Protein AF-A0A658NNL1-F1 (afdb_monomer_lite)

Radius of gyration: 14.68 Å; chains: 1; bounding box: 45×29×35 Å

Secondary structure (DSSP, 8-state):
---GGGHHHHHHHHHHHHTTPPP------S-HHHHHHHHHTTS------GGGGHHHHHTTSS------SSPP-----------

Foldseek 3Di:
DDDPPCPVVVLVVVVCVVQVHDDPDPDDDDDLVVQLVCQLVVVDDDDDDCVSCVVCVVVVSHDDDDDPPPDDDDDDDDDDDDD

Sequence (83 aa):
MPNRSHGLRETIERFARGEGVELNVALEMDSLPQIKELVARGSGYSILAHSAARRELESREVVLVPIDKPVMRRTVHLVRNPV

Structure (mmCIF, N/CA/C/O backbone):
data_AF-A0A658NNL1-F1
#
_entry.id   AF-A0A658NNL1-F1
#
loop_
_atom_site.group_PDB
_atom_site.id
_atom_site.type_symbol
_atom_site.label_atom_id
_atom_site.label_alt_id
_atom_site.label_comp_id
_atom_site.label_asym_id
_atom_site.label_entity_id
_atom_site.label_seq_id
_atom_site.pdbx_PDB_ins_code
_atom_site.Cartn_x
_atom_site.Cartn_y
_atom_site.Cartn_z
_atom_site.occupancy
_atom_site.B_iso_or_equiv
_atom_site.auth_seq_id
_atom_site.auth_comp_id
_atom_site.auth_asym_id
_atom_site.auth_atom_id
_atom_site.pdbx_PDB_model_num
ATOM 1 N N . MET A 1 1 ? 5.410 19.387 -4.376 1.00 30.44 1 MET A N 1
ATOM 2 C CA . MET A 1 1 ? 6.778 19.471 -4.949 1.00 30.44 1 MET A CA 1
ATOM 3 C C . MET A 1 1 ? 7.091 18.105 -5.544 1.00 30.44 1 MET A C 1
ATOM 5 O O . MET A 1 1 ? 6.767 17.139 -4.866 1.00 30.44 1 MET A O 1
ATOM 9 N N . PRO A 1 2 ? 7.596 17.982 -6.786 1.00 38.31 2 PRO A N 1
ATOM 10 C CA . PRO A 1 2 ? 7.624 16.706 -7.500 1.00 38.31 2 PRO A CA 1
ATOM 11 C C . PRO A 1 2 ? 8.697 15.814 -6.876 1.00 38.31 2 PRO A C 1
ATOM 13 O O . PRO A 1 2 ? 9.893 16.042 -7.042 1.00 38.31 2 PRO A O 1
ATOM 16 N N . ASN A 1 3 ? 8.263 14.850 -6.075 1.00 44.75 3 ASN A N 1
ATOM 17 C CA . ASN A 1 3 ? 9.137 14.041 -5.246 1.00 44.75 3 ASN A CA 1
ATOM 18 C C . ASN A 1 3 ? 9.275 12.653 -5.890 1.00 44.75 3 ASN A C 1
ATOM 20 O O . ASN A 1 3 ? 8.328 12.133 -6.483 1.00 44.75 3 ASN A O 1
ATOM 24 N N . ARG A 1 4 ? 10.451 12.022 -5.783 1.00 46.75 4 ARG A N 1
ATOM 25 C CA . ARG A 1 4 ? 10.745 10.675 -6.336 1.00 46.75 4 ARG A CA 1
ATOM 26 C C . ARG A 1 4 ? 9.853 9.550 -5.754 1.00 46.75 4 ARG A C 1
ATOM 28 O O . ARG A 1 4 ? 10.075 8.377 -6.044 1.00 46.75 4 ARG A O 1
ATOM 35 N N . SER A 1 5 ? 8.857 9.893 -4.935 1.00 53.19 5 SER A N 1
ATOM 36 C CA . SER A 1 5 ? 7.874 9.023 -4.285 1.00 53.19 5 SER A CA 1
ATOM 37 C C . SER A 1 5 ? 6.735 8.551 -5.203 1.00 53.19 5 SER A C 1
ATOM 39 O O . SER A 1 5 ? 6.044 7.591 -4.855 1.00 53.19 5 SER A O 1
ATOM 41 N N . HIS A 1 6 ? 6.554 9.118 -6.401 1.00 62.91 6 HIS A N 1
ATOM 42 C CA . HIS A 1 6 ? 5.415 8.756 -7.260 1.00 62.91 6 HIS A CA 1
ATOM 43 C C . HIS A 1 6 ? 5.574 7.473 -8.086 1.00 62.91 6 HIS A C 1
ATOM 45 O O . HIS A 1 6 ? 4.626 7.089 -8.761 1.00 62.91 6 HIS A O 1
ATOM 51 N N . GLY A 1 7 ? 6.681 6.727 -7.986 1.00 79.19 7 GLY A N 1
ATOM 52 C CA . GLY A 1 7 ? 6.839 5.486 -8.762 1.00 79.19 7 GLY A CA 1
ATOM 53 C C . GLY A 1 7 ? 5.712 4.463 -8.534 1.00 79.19 7 GLY A C 1
ATOM 54 O O . GLY A 1 7 ? 5.337 3.733 -9.452 1.00 79.19 7 GLY A O 1
ATOM 55 N N . LEU A 1 8 ? 5.121 4.429 -7.330 1.00 85.38 8 LEU A N 1
ATOM 56 C CA . LEU A 1 8 ? 3.927 3.621 -7.064 1.00 85.38 8 LEU A CA 1
ATOM 57 C C . LEU A 1 8 ? 2.677 4.220 -7.723 1.00 85.38 8 LEU A C 1
ATOM 59 O O . LEU A 1 8 ? 1.964 3.495 -8.410 1.00 85.38 8 LEU A O 1
ATOM 63 N N . ARG A 1 9 ? 2.437 5.525 -7.548 1.00 88.62 9 ARG A N 1
ATOM 64 C CA . ARG A 1 9 ? 1.279 6.226 -8.120 1.00 88.62 9 ARG A CA 1
ATOM 65 C C . ARG A 1 9 ? 1.258 6.122 -9.643 1.00 88.62 9 ARG A C 1
ATOM 67 O O . ARG A 1 9 ? 0.271 5.654 -10.195 1.00 88.62 9 ARG A O 1
ATOM 74 N N . GLU A 1 10 ? 2.366 6.443 -10.299 1.00 89.44 10 GLU A N 1
ATOM 75 C CA . GLU A 1 10 ? 2.527 6.322 -11.751 1.00 89.44 10 GLU A CA 1
ATOM 76 C C . GLU A 1 10 ? 2.314 4.885 -12.232 1.00 89.44 10 GLU A C 1
ATOM 78 O O . GLU A 1 10 ? 1.738 4.652 -13.292 1.00 89.44 10 GLU A O 1
ATOM 83 N N . THR A 1 11 ? 2.775 3.896 -11.458 1.00 91.00 11 THR A N 1
ATOM 84 C CA . THR A 1 11 ? 2.551 2.483 -11.789 1.00 91.00 11 THR A CA 1
ATOM 85 C C . THR A 1 11 ? 1.076 2.116 -11.705 1.00 91.00 11 THR A C 1
ATOM 87 O O . THR A 1 11 ? 0.582 1.437 -12.605 1.00 91.00 11 THR A O 1
ATOM 90 N N . ILE A 1 12 ? 0.371 2.589 -10.675 1.00 92.44 12 ILE A N 1
ATOM 91 C CA . ILE A 1 12 ? -1.064 2.352 -10.512 1.00 92.44 12 ILE A CA 1
ATOM 92 C C . ILE A 1 12 ? -1.855 3.026 -11.632 1.00 92.44 12 ILE A C 1
ATOM 94 O O . ILE A 1 12 ? -2.670 2.370 -12.272 1.00 92.44 12 ILE A O 1
ATOM 98 N N . GLU A 1 13 ? -1.582 4.297 -11.921 1.00 93.00 13 GLU A N 1
ATOM 99 C CA . GLU A 1 13 ? -2.272 5.047 -12.975 1.00 93.00 13 GLU A CA 1
ATOM 100 C C . GLU A 1 13 ? -2.032 4.464 -14.366 1.00 93.00 13 GLU A C 1
ATOM 102 O O . GLU A 1 13 ? -2.959 4.375 -15.169 1.00 93.00 13 GLU A O 1
ATOM 107 N N . ARG A 1 14 ? -0.793 4.064 -14.673 1.00 93.25 14 ARG A N 1
ATOM 108 C CA . ARG A 1 14 ? -0.459 3.448 -15.962 1.00 93.25 14 ARG A CA 1
ATOM 109 C C . ARG A 1 14 ? -1.193 2.126 -16.149 1.00 93.25 14 ARG A C 1
ATOM 111 O O . ARG A 1 14 ? -1.716 1.880 -17.229 1.00 93.25 14 ARG A O 1
ATOM 118 N N . PHE A 1 15 ? -1.232 1.297 -15.109 1.00 94.69 15 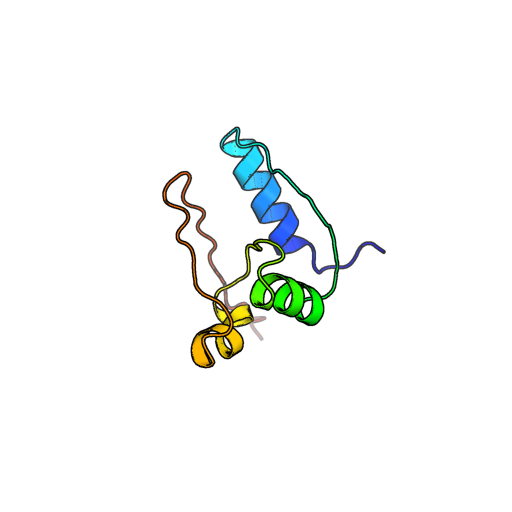PHE A N 1
ATOM 119 C CA . PHE A 1 15 ? -1.965 0.037 -15.137 1.00 94.69 15 PHE A CA 1
ATOM 120 C C . PHE A 1 15 ? -3.471 0.268 -15.278 1.00 94.69 15 PHE A C 1
ATOM 122 O O . PHE A 1 15 ? -4.070 -0.262 -16.203 1.00 94.69 15 PHE A O 1
ATOM 129 N N . ALA A 1 16 ? -4.066 1.112 -14.429 1.00 94.75 16 ALA A N 1
ATOM 130 C CA . ALA A 1 16 ? -5.498 1.407 -14.467 1.00 94.75 16 ALA A CA 1
ATOM 131 C C . ALA A 1 16 ? -5.925 1.928 -15.846 1.00 94.75 16 ALA A C 1
ATOM 133 O O . ALA A 1 16 ? -6.881 1.429 -16.429 1.00 94.75 16 ALA A O 1
ATOM 134 N N . ARG A 1 17 ? -5.142 2.845 -16.426 1.00 95.50 17 ARG A N 1
ATOM 135 C CA . ARG A 1 17 ? -5.361 3.358 -17.783 1.00 95.50 17 ARG A CA 1
ATOM 136 C C . ARG A 1 17 ? -5.270 2.270 -18.853 1.00 95.50 17 ARG A C 1
ATOM 138 O O . ARG A 1 17 ? -6.086 2.269 -19.766 1.00 95.50 17 ARG A O 1
ATOM 145 N N . GLY A 1 18 ? -4.291 1.369 -18.752 1.00 96.00 18 GLY A N 1
ATOM 146 C CA . GLY A 1 18 ? -4.138 0.240 -19.676 1.00 96.00 18 GLY A CA 1
ATOM 147 C C . GLY A 1 18 ? -5.313 -0.739 -19.627 1.00 96.00 18 GLY A C 1
ATOM 148 O O . GLY A 1 18 ? -5.686 -1.295 -20.653 1.00 96.00 18 GLY A O 1
ATOM 149 N N . GLU A 1 19 ? -5.933 -0.882 -18.458 1.00 96.44 19 GLU A N 1
ATOM 150 C CA . GLU A 1 19 ? -7.089 -1.754 -18.227 1.00 96.44 19 GLU A CA 1
ATOM 151 C C . GLU A 1 19 ? -8.443 -1.032 -18.387 1.00 96.44 19 GLU A C 1
ATOM 153 O O . GLU A 1 19 ? -9.492 -1.624 -18.144 1.00 96.44 19 GLU A O 1
ATOM 158 N N . GLY A 1 20 ? -8.449 0.253 -18.765 1.00 96.62 20 GLY A N 1
ATOM 159 C CA . GLY A 1 20 ? -9.676 1.048 -18.902 1.00 96.62 20 GLY A CA 1
ATOM 160 C C . GLY A 1 20 ? -10.409 1.320 -17.580 1.00 96.62 20 GLY A C 1
ATOM 161 O O . GLY A 1 20 ? -11.611 1.573 -17.588 1.00 96.62 20 GLY A O 1
ATOM 162 N N . VAL A 1 21 ? -9.706 1.261 -16.446 1.00 95.69 21 VAL A N 1
ATOM 163 C CA . VAL A 1 21 ? -10.247 1.530 -15.107 1.00 95.69 21 VAL A CA 1
ATOM 164 C C . VAL A 1 21 ? -10.024 2.995 -14.736 1.00 95.69 21 VAL A C 1
ATOM 166 O O . VAL A 1 21 ? -8.889 3.476 -14.702 1.00 95.69 21 VAL A O 1
ATOM 169 N N . GLU A 1 22 ? -11.101 3.696 -14.391 1.00 94.94 22 GLU A N 1
ATOM 170 C CA . GLU A 1 22 ? -11.039 5.054 -13.852 1.00 94.94 22 GLU A CA 1
ATOM 171 C C . GLU A 1 22 ? -10.870 5.018 -12.325 1.00 94.94 22 GLU A C 1
ATOM 173 O O . GLU A 1 22 ? -11.626 4.359 -11.608 1.00 94.94 22 GLU A O 1
ATOM 178 N N . LEU A 1 23 ? -9.848 5.706 -11.809 1.00 92.88 23 LEU A N 1
ATOM 179 C CA . LEU A 1 23 ? -9.578 5.760 -10.373 1.00 92.88 23 LEU A CA 1
ATOM 180 C C . LEU A 1 23 ? -10.372 6.899 -9.730 1.00 92.88 23 LEU A C 1
ATOM 182 O O . LEU A 1 23 ? -10.147 8.066 -10.042 1.00 92.88 23 LEU A O 1
ATOM 186 N N . ASN A 1 24 ? -11.224 6.577 -8.757 1.00 94.00 24 ASN A N 1
ATOM 187 C CA . ASN A 1 24 ? -11.870 7.584 -7.917 1.00 94.00 24 ASN A CA 1
ATOM 188 C C . ASN A 1 24 ? -10.913 8.055 -6.805 1.00 94.00 24 ASN A C 1
ATOM 190 O O . ASN A 1 24 ? -10.859 7.472 -5.719 1.00 94.00 24 ASN A O 1
ATOM 194 N N . VAL A 1 25 ? -10.116 9.084 -7.091 1.00 92.75 25 VAL A N 1
ATOM 195 C CA . VAL A 1 25 ? -9.121 9.627 -6.156 1.00 92.75 25 VAL A CA 1
ATOM 196 C C . VAL A 1 25 ? -9.754 10.724 -5.302 1.00 92.75 25 VAL A C 1
ATOM 198 O O . VAL A 1 25 ? -9.877 11.865 -5.732 1.00 92.75 25 VAL A O 1
ATOM 201 N N . ALA A 1 26 ? -10.120 10.387 -4.065 1.00 92.44 26 ALA A N 1
ATOM 202 C CA . ALA A 1 26 ? -10.703 11.349 -3.126 1.00 92.44 26 ALA A CA 1
ATOM 203 C C . ALA A 1 26 ? -9.668 12.290 -2.474 1.00 92.44 26 ALA A C 1
ATOM 205 O O . ALA A 1 26 ? -10.022 13.375 -2.019 1.00 92.44 26 ALA A O 1
ATOM 206 N N . LEU A 1 27 ? -8.399 11.870 -2.38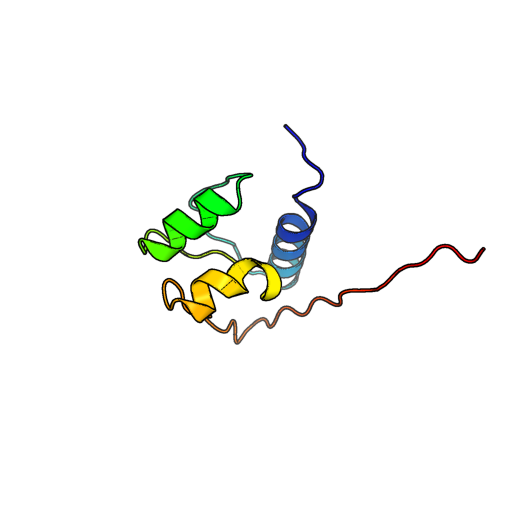5 1.00 91.12 27 LEU A N 1
ATOM 207 C CA . LEU A 1 27 ? -7.339 12.608 -1.697 1.00 91.12 27 LEU A CA 1
ATOM 208 C C . LEU A 1 27 ? -5.955 12.234 -2.236 1.00 91.12 27 LEU A C 1
ATOM 210 O O . LEU A 1 27 ? -5.671 11.061 -2.483 1.00 91.12 27 LEU A O 1
ATOM 214 N N . GLU A 1 28 ? -5.071 13.225 -2.339 1.00 89.88 28 GLU A N 1
ATOM 215 C CA . GLU A 1 28 ? -3.659 13.036 -2.667 1.00 89.88 28 GLU A CA 1
ATOM 216 C C . GLU A 1 28 ? -2.772 13.573 -1.544 1.00 89.88 28 GLU A C 1
ATOM 218 O O . GLU A 1 28 ? -2.950 14.695 -1.069 1.00 89.88 28 GLU A O 1
ATOM 223 N N . MET A 1 29 ? -1.806 12.765 -1.105 1.00 88.38 29 MET A N 1
ATOM 224 C CA . MET A 1 29 ? -0.841 13.159 -0.082 1.00 88.38 29 MET A CA 1
ATOM 225 C C . MET A 1 29 ? 0.489 12.427 -0.242 1.00 88.38 29 MET A C 1
ATOM 227 O O . MET A 1 29 ? 0.526 11.259 -0.622 1.00 88.38 29 MET A O 1
ATOM 231 N N . ASP A 1 30 ? 1.580 13.109 0.103 1.00 86.44 30 ASP A N 1
ATOM 232 C CA . ASP A 1 30 ? 2.946 12.569 0.068 1.00 86.44 30 ASP A CA 1
ATOM 233 C C . ASP A 1 30 ? 3.445 12.285 1.494 1.00 86.44 30 ASP A C 1
ATOM 235 O O . ASP A 1 30 ? 4.460 12.810 1.948 1.00 86.44 30 ASP A O 1
ATOM 239 N N . SER A 1 31 ? 2.666 11.516 2.264 1.00 90.50 31 SER A N 1
ATOM 240 C CA . SER A 1 31 ? 3.043 11.169 3.635 1.00 90.50 31 SER A CA 1
ATOM 241 C C . SER A 1 31 ? 2.484 9.821 4.074 1.00 90.50 31 SER A C 1
ATOM 243 O O . SER A 1 31 ? 1.325 9.688 4.454 1.00 90.50 31 SER A O 1
ATOM 245 N N . LEU A 1 32 ? 3.331 8.792 4.009 1.00 90.56 32 LEU A N 1
ATOM 246 C CA . LEU A 1 32 ? 2.947 7.416 4.321 1.00 90.56 32 LEU A CA 1
ATOM 247 C C . LEU A 1 32 ? 2.347 7.235 5.732 1.00 90.56 32 LEU A C 1
ATOM 249 O O . LEU A 1 32 ? 1.358 6.510 5.831 1.00 90.56 32 LEU A O 1
ATOM 253 N N . PRO A 1 33 ? 2.872 7.853 6.812 1.00 93.75 33 PRO A N 1
ATOM 254 C CA . PRO A 1 33 ? 2.251 7.734 8.133 1.00 93.75 33 PRO A CA 1
ATOM 255 C C . PRO A 1 33 ? 0.808 8.261 8.156 1.00 93.75 33 PRO A C 1
ATOM 257 O O . PRO A 1 33 ? -0.076 7.606 8.691 1.00 93.75 33 PRO A O 1
ATOM 260 N N . GLN A 1 34 ? 0.547 9.394 7.507 1.00 94.62 34 GLN A N 1
ATOM 261 C CA . GLN A 1 34 ? -0.764 10.039 7.449 1.00 94.62 34 GLN A CA 1
ATOM 262 C C . GLN A 1 34 ? -1.732 9.250 6.562 1.00 94.62 34 GLN A C 1
ATOM 264 O O . GLN A 1 34 ? -2.903 9.122 6.911 1.00 94.62 34 GLN A O 1
ATOM 269 N N . ILE A 1 35 ? -1.245 8.666 5.458 1.00 94.69 35 ILE A N 1
ATOM 270 C CA . ILE A 1 35 ? -2.035 7.735 4.635 1.00 94.69 35 ILE A CA 1
ATOM 271 C C . ILE A 1 35 ? -2.520 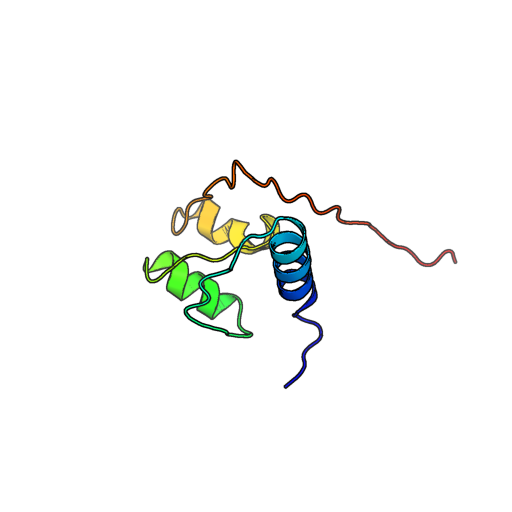6.577 5.506 1.00 94.69 35 ILE A C 1
ATOM 273 O O . ILE A 1 35 ? -3.705 6.254 5.504 1.00 94.69 35 ILE A O 1
ATOM 277 N N . LYS A 1 36 ? -1.611 5.954 6.261 1.00 95.06 36 LYS A N 1
ATOM 278 C CA . LYS A 1 36 ? -1.938 4.812 7.120 1.00 95.06 36 LYS A CA 1
ATOM 279 C C . LYS A 1 36 ? -2.917 5.179 8.222 1.00 95.06 36 LYS A C 1
ATOM 281 O O . LYS A 1 36 ? -3.857 4.429 8.442 1.00 95.06 36 LYS A O 1
ATOM 286 N N . GLU A 1 37 ? -2.734 6.337 8.848 1.00 95.94 37 GLU A N 1
ATOM 287 C CA . GLU A 1 37 ? -3.642 6.845 9.875 1.00 95.94 37 GLU A CA 1
ATOM 288 C C . GLU A 1 37 ? -5.072 7.005 9.339 1.00 95.94 37 GLU A C 1
ATOM 290 O O . GLU A 1 37 ? -6.033 6.573 9.973 1.00 95.94 37 GLU A O 1
ATOM 295 N N . LEU A 1 38 ? -5.230 7.574 8.139 1.00 96.19 38 LEU A N 1
ATOM 296 C CA . LEU A 1 38 ? -6.544 7.720 7.507 1.00 96.19 38 LEU A CA 1
ATOM 297 C C . LEU A 1 38 ? -7.185 6.371 7.173 1.00 96.19 38 LEU A C 1
ATOM 299 O O . LEU A 1 38 ? -8.391 6.204 7.361 1.00 96.19 38 LEU A O 1
ATOM 303 N N . VAL A 1 39 ? -6.394 5.407 6.698 1.00 96.69 39 VAL A N 1
ATOM 304 C CA . VAL A 1 39 ? -6.889 4.053 6.410 1.00 96.69 39 VAL A CA 1
ATOM 305 C C . VAL A 1 39 ? -7.294 3.336 7.702 1.00 96.69 39 VAL A C 1
ATOM 307 O O . VAL A 1 39 ? -8.386 2.778 7.756 1.00 96.69 39 VAL A O 1
ATOM 310 N N . ALA A 1 40 ? -6.475 3.396 8.756 1.00 96.69 40 ALA A N 1
ATOM 311 C CA . ALA A 1 40 ? -6.759 2.768 10.050 1.00 96.69 40 ALA A CA 1
ATOM 312 C C . ALA A 1 40 ? -8.023 3.338 10.716 1.00 96.69 40 ALA A C 1
ATOM 314 O O . ALA A 1 40 ? -8.790 2.610 11.342 1.00 96.69 40 ALA A O 1
ATOM 315 N N . ARG A 1 41 ? -8.302 4.632 10.518 1.00 95.94 41 ARG A N 1
ATOM 316 C CA . ARG A 1 41 ? -9.549 5.281 10.960 1.00 95.94 41 ARG A CA 1
ATOM 317 C C . ARG A 1 41 ? -10.767 4.961 10.087 1.00 95.94 41 ARG A C 1
ATOM 319 O O . ARG A 1 41 ? -11.854 5.459 10.369 1.00 95.94 41 ARG A O 1
ATOM 326 N N . GLY A 1 42 ? -10.604 4.194 9.009 1.00 95.25 42 GLY A N 1
ATOM 327 C CA . GLY A 1 42 ? -11.683 3.859 8.078 1.00 95.25 42 GLY A CA 1
ATOM 328 C C . GLY A 1 42 ? -12.112 5.015 7.170 1.00 95.25 42 GLY A C 1
ATOM 329 O O . GLY A 1 42 ? -13.201 4.974 6.606 1.00 95.25 42 GLY A O 1
ATOM 330 N N . SER A 1 43 ? -11.284 6.054 7.012 1.00 95.56 43 SER A N 1
ATOM 331 C CA . SER A 1 43 ? -11.605 7.218 6.168 1.00 95.56 43 SER A CA 1
ATOM 332 C C . SER A 1 43 ? -11.442 6.953 4.666 1.00 95.56 43 SER A C 1
ATOM 334 O O . SER A 1 43 ? -11.827 7.788 3.852 1.00 95.56 43 SER A O 1
ATOM 336 N N . GLY A 1 44 ? -10.869 5.813 4.278 1.00 94.25 44 GLY A N 1
ATOM 337 C CA . GLY A 1 44 ? -10.716 5.426 2.881 1.00 94.25 44 GLY A CA 1
ATOM 338 C C . GLY A 1 44 ? -9.788 4.232 2.691 1.00 94.25 44 GLY A C 1
ATOM 339 O O . GLY A 1 44 ? -9.418 3.546 3.643 1.00 94.25 44 GLY A O 1
ATOM 340 N N . TYR A 1 45 ? -9.391 4.011 1.439 1.00 95.62 45 TYR A N 1
ATOM 341 C CA . TYR A 1 45 ? -8.505 2.922 1.033 1.00 95.62 45 TYR A CA 1
ATOM 342 C C . TYR A 1 45 ? -7.233 3.470 0.395 1.00 95.62 45 TYR A C 1
ATOM 344 O O . TYR A 1 45 ? -7.219 4.559 -0.179 1.00 95.62 45 TYR A O 1
ATOM 352 N N . SER A 1 46 ? -6.162 2.687 0.455 1.00 94.94 46 SER A N 1
ATOM 353 C CA . SER A 1 46 ? -4.920 2.989 -0.248 1.00 94.94 46 SER A CA 1
ATOM 354 C C . SER A 1 46 ? -4.290 1.711 -0.786 1.00 94.94 46 SER A C 1
ATOM 356 O O . SER A 1 46 ? -4.420 0.643 -0.189 1.00 94.94 46 SER A O 1
ATOM 358 N N . ILE A 1 47 ? -3.586 1.824 -1.911 1.00 93.69 47 ILE A N 1
ATOM 359 C CA . ILE A 1 47 ? -2.768 0.747 -2.467 1.00 93.69 47 ILE A CA 1
ATOM 360 C C . ILE A 1 47 ? -1.328 1.018 -2.042 1.00 93.69 47 ILE A C 1
ATOM 362 O O . ILE A 1 47 ? -0.737 2.022 -2.433 1.00 93.69 47 ILE A O 1
ATOM 366 N N . LEU A 1 48 ? -0.754 0.107 -1.260 1.00 91.06 48 LEU A N 1
ATOM 367 C CA . LEU A 1 48 ? 0.618 0.180 -0.764 1.00 91.06 48 LEU A CA 1
ATOM 368 C C . LEU A 1 48 ? 1.340 -1.144 -1.023 1.00 91.06 48 LEU A C 1
ATOM 370 O O . LEU A 1 48 ? 0.719 -2.198 -1.152 1.00 91.06 48 LEU A O 1
ATOM 374 N N . ALA A 1 49 ? 2.673 -1.111 -1.065 1.00 87.62 49 ALA A N 1
ATOM 375 C CA . ALA A 1 49 ? 3.445 -2.348 -1.015 1.00 87.62 49 ALA A CA 1
ATOM 376 C C . ALA A 1 49 ? 3.167 -3.071 0.313 1.00 87.62 49 ALA A C 1
ATOM 378 O O . ALA A 1 49 ? 3.157 -2.435 1.365 1.00 87.62 49 ALA A O 1
ATOM 379 N N . HIS A 1 50 ? 3.022 -4.398 0.284 1.00 88.00 50 HIS A N 1
ATOM 380 C CA . HIS A 1 50 ? 2.764 -5.192 1.492 1.00 88.00 50 HIS A CA 1
ATOM 381 C C . HIS A 1 50 ? 3.799 -4.929 2.599 1.00 88.00 50 HIS A C 1
ATOM 383 O O . HIS A 1 50 ? 3.457 -4.845 3.775 1.00 88.00 50 HIS A O 1
ATOM 389 N N . SER A 1 51 ? 5.074 -4.753 2.232 1.00 88.94 51 SER A N 1
ATOM 390 C CA . SER A 1 51 ? 6.151 -4.409 3.170 1.00 88.94 51 SER A CA 1
ATOM 391 C C . SER A 1 51 ? 5.899 -3.096 3.919 1.00 88.94 51 SER A C 1
ATOM 393 O O . SER A 1 51 ? 6.280 -2.977 5.081 1.00 88.94 51 SER A O 1
ATOM 395 N N . ALA A 1 52 ? 5.237 -2.131 3.279 1.00 89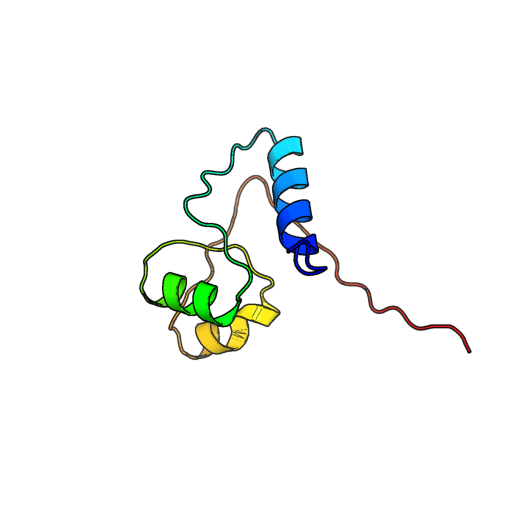.94 52 ALA A N 1
ATOM 396 C CA . ALA A 1 52 ? 4.959 -0.829 3.859 1.00 89.94 52 ALA A CA 1
ATOM 397 C C . ALA A 1 52 ? 3.870 -0.895 4.932 1.00 89.94 52 ALA A C 1
ATOM 399 O O . ALA A 1 52 ? 3.967 -0.127 5.875 1.00 89.94 52 ALA A O 1
ATOM 400 N N . ALA A 1 53 ? 2.888 -1.798 4.834 1.00 92.56 53 ALA A N 1
ATOM 401 C CA . ALA A 1 53 ? 1.766 -1.915 5.779 1.00 92.56 53 ALA A CA 1
ATOM 402 C C . ALA A 1 53 ? 1.963 -2.996 6.862 1.00 92.56 53 ALA A C 1
ATOM 404 O O . ALA A 1 53 ? 1.041 -3.299 7.611 1.00 92.56 53 ALA A O 1
ATOM 405 N N . ARG A 1 54 ? 3.149 -3.621 6.937 1.00 94.62 54 ARG A N 1
ATOM 406 C CA . ARG A 1 54 ? 3.380 -4.792 7.802 1.00 94.62 54 ARG A CA 1
ATOM 407 C C . ARG A 1 54 ? 3.001 -4.573 9.261 1.00 94.62 54 ARG A C 1
ATOM 409 O O . ARG A 1 54 ? 2.358 -5.440 9.832 1.00 94.62 54 ARG A O 1
ATOM 416 N N . ARG A 1 55 ? 3.396 -3.440 9.846 1.00 95.50 55 ARG A N 1
ATOM 417 C CA . ARG A 1 55 ? 3.135 -3.167 11.266 1.00 95.50 55 ARG A CA 1
ATOM 418 C C . ARG A 1 55 ? 1.645 -3.043 11.544 1.00 95.50 55 ARG A C 1
ATOM 420 O O . ARG A 1 55 ? 1.164 -3.661 12.478 1.00 95.50 55 ARG A O 1
ATOM 427 N N . GLU A 1 56 ? 0.937 -2.303 10.699 1.00 96.12 56 GLU A N 1
ATOM 428 C CA . GLU A 1 56 ? -0.497 -2.046 10.844 1.00 96.12 56 GLU A CA 1
ATOM 429 C C . GLU A 1 56 ? -1.326 -3.322 10.596 1.00 96.12 56 GLU A C 1
ATOM 431 O O . GLU A 1 56 ? -2.408 -3.499 11.152 1.00 96.12 56 GLU A O 1
ATOM 436 N N . LEU A 1 57 ? -0.808 -4.246 9.778 1.00 96.31 57 LEU A N 1
ATOM 437 C CA . LEU A 1 57 ? -1.379 -5.584 9.605 1.00 96.31 57 LEU A CA 1
ATOM 438 C C . LEU A 1 57 ? -1.132 -6.473 10.829 1.00 96.31 57 LEU A C 1
ATOM 440 O O . LEU A 1 57 ? -2.041 -7.169 11.278 1.00 96.31 57 LEU A O 1
ATOM 444 N N . GLU A 1 58 ? 0.089 -6.454 11.369 1.00 97.00 58 GLU A N 1
ATOM 445 C CA . GLU A 1 58 ? 0.472 -7.214 12.566 1.00 97.00 58 GLU A CA 1
ATOM 446 C C . GLU A 1 58 ? -0.320 -6.745 13.804 1.00 97.00 58 GLU A C 1
ATOM 448 O O . GLU A 1 58 ? -0.744 -7.577 14.608 1.00 97.00 58 GLU A O 1
ATOM 453 N N . SER A 1 59 ? -0.600 -5.442 13.921 1.00 96.81 59 SER A N 1
ATOM 454 C CA . SER A 1 59 ? -1.435 -4.848 14.978 1.00 96.81 59 SER A CA 1
ATOM 455 C C . SER A 1 59 ? -2.945 -4.949 14.725 1.00 96.81 59 SER A C 1
ATOM 457 O O . SER A 1 59 ? -3.727 -4.631 15.620 1.00 96.81 59 SER A O 1
ATOM 459 N N . ARG A 1 60 ? -3.372 -5.420 13.543 1.00 96.19 60 ARG A N 1
ATOM 460 C CA . ARG A 1 60 ? -4.778 -5.461 13.089 1.00 96.19 60 ARG A CA 1
ATOM 461 C C . ARG A 1 60 ? -5.463 -4.089 13.019 1.00 96.19 60 ARG A C 1
ATOM 463 O O . ARG A 1 60 ? -6.688 -4.014 13.081 1.00 96.19 60 ARG A O 1
ATOM 470 N N . GLU A 1 61 ? -4.695 -3.019 12.857 1.00 97.06 61 GLU A N 1
ATOM 471 C CA . GLU A 1 61 ? -5.222 -1.670 12.605 1.00 97.06 61 GLU A CA 1
ATOM 472 C C . GLU A 1 61 ? -5.753 -1.525 11.175 1.00 97.06 61 GLU A C 1
ATOM 474 O O . GLU A 1 61 ? -6.628 -0.704 10.909 1.00 97.06 61 GLU A O 1
ATOM 479 N N . VAL A 1 62 ? -5.245 -2.338 10.246 1.00 97.00 62 VAL A N 1
ATOM 480 C CA . VAL A 1 62 ? -5.729 -2.411 8.864 1.00 97.00 62 VAL A CA 1
ATOM 481 C C . VAL A 1 62 ? -5.853 -3.861 8.406 1.00 97.00 62 VAL A C 1
ATOM 483 O O . VAL A 1 62 ? -5.293 -4.783 9.001 1.00 97.00 62 VAL A O 1
ATOM 486 N N . VAL A 1 63 ? -6.562 -4.060 7.298 1.00 96.38 63 VAL A N 1
ATOM 487 C CA . VAL A 1 63 ? -6.672 -5.350 6.608 1.00 96.38 63 VAL A CA 1
ATOM 488 C C . VAL A 1 63 ? -6.208 -5.221 5.162 1.00 96.38 63 VAL A C 1
ATOM 490 O O . VAL A 1 63 ? -6.235 -4.137 4.578 1.00 96.38 63 VAL A O 1
ATOM 493 N N . LEU A 1 64 ? -5.795 -6.339 4.564 1.00 94.94 64 LEU A N 1
ATOM 494 C CA . LEU A 1 64 ? -5.562 -6.409 3.124 1.00 94.94 64 LEU A CA 1
ATOM 495 C C . LEU A 1 64 ? -6.873 -6.699 2.403 1.00 94.94 64 LEU A C 1
ATOM 497 O O . LEU A 1 64 ? -7.572 -7.653 2.741 1.00 94.94 64 LEU A O 1
ATOM 501 N N . VAL A 1 65 ? -7.156 -5.914 1.368 1.00 94.19 65 VAL A N 1
ATOM 502 C CA . VAL A 1 65 ? -8.274 -6.154 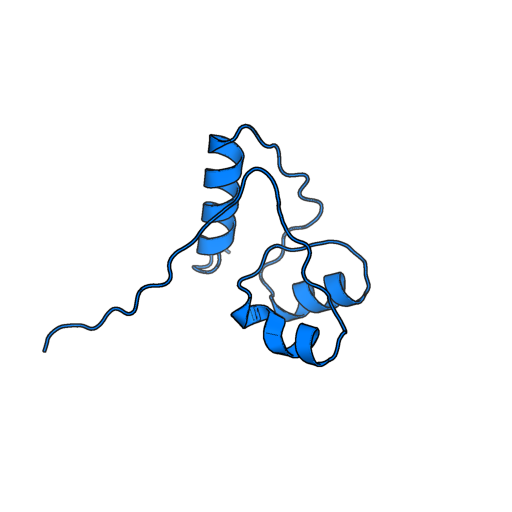0.455 1.00 94.19 65 VAL A CA 1
ATOM 503 C C . VAL A 1 65 ? -7.700 -6.631 -0.883 1.00 94.19 65 VAL A C 1
ATOM 505 O O . VAL A 1 65 ? -6.929 -5.891 -1.500 1.00 94.19 65 VAL A O 1
ATOM 508 N N . PRO A 1 66 ? -8.009 -7.859 -1.335 1.00 91.50 66 PRO A N 1
ATOM 509 C CA . PRO A 1 66 ? -7.524 -8.353 -2.617 1.00 91.50 66 PRO A CA 1
ATOM 510 C C . PRO A 1 66 ? -8.198 -7.616 -3.781 1.00 91.50 66 PRO A C 1
ATOM 512 O O . PRO A 1 66 ? -9.407 -7.400 -3.778 1.00 91.50 66 PRO A O 1
ATOM 515 N N . ILE A 1 67 ? -7.411 -7.273 -4.802 1.00 92.25 67 ILE A N 1
ATOM 516 C CA . ILE A 1 67 ? -7.911 -6.771 -6.088 1.00 92.25 67 ILE A CA 1
ATOM 517 C C . ILE A 1 67 ? -7.990 -7.971 -7.037 1.00 92.25 67 ILE A C 1
ATOM 519 O O . ILE A 1 67 ? -6.958 -8.432 -7.525 1.00 92.25 67 ILE A O 1
ATOM 523 N N . ASP A 1 68 ? -9.197 -8.504 -7.253 1.00 90.75 68 ASP A N 1
ATOM 524 C CA . ASP A 1 68 ? -9.407 -9.712 -8.070 1.00 90.75 68 ASP A CA 1
ATOM 525 C C . ASP A 1 68 ? -9.257 -9.438 -9.570 1.00 90.75 68 ASP A C 1
ATOM 527 O O . ASP A 1 68 ? -8.550 -10.155 -10.271 1.00 90.75 68 ASP A O 1
ATOM 531 N N . LYS A 1 69 ? -9.884 -8.375 -10.087 1.00 91.00 69 LYS A N 1
ATOM 532 C CA . LYS A 1 69 ? -9.749 -7.975 -11.492 1.00 91.00 69 LYS A CA 1
ATOM 533 C C . LYS A 1 69 ? -9.762 -6.452 -11.635 1.00 91.00 69 LYS A C 1
ATOM 535 O O . LYS A 1 69 ? -10.628 -5.817 -11.036 1.00 91.00 69 LYS A O 1
ATOM 540 N N . PRO A 1 70 ? -8.867 -5.875 -12.455 1.00 92.19 70 PRO A N 1
ATOM 541 C CA . PRO A 1 70 ? -7.680 -6.500 -13.054 1.00 92.19 70 PRO A CA 1
ATOM 542 C C . PRO A 1 70 ? -6.551 -6.692 -12.015 1.00 92.19 70 PRO A C 1
ATOM 544 O O . PRO A 1 70 ? -6.293 -5.816 -11.189 1.00 92.19 70 PRO A O 1
ATOM 547 N N . VAL A 1 71 ? -5.855 -7.839 -12.043 1.00 92.19 71 VAL A N 1
ATOM 548 C CA . VAL A 1 71 ? -4.765 -8.131 -11.086 1.00 92.19 71 VAL A CA 1
ATOM 549 C C . VAL A 1 71 ? -3.498 -7.370 -11.467 1.00 92.19 71 VAL A C 1
ATOM 551 O O . VAL A 1 71 ? -2.868 -7.661 -12.484 1.00 92.19 71 VAL A O 1
ATOM 554 N N . MET A 1 72 ? -3.049 -6.465 -10.600 1.00 89.94 72 MET A N 1
ATOM 555 C CA . MET A 1 72 ? -1.75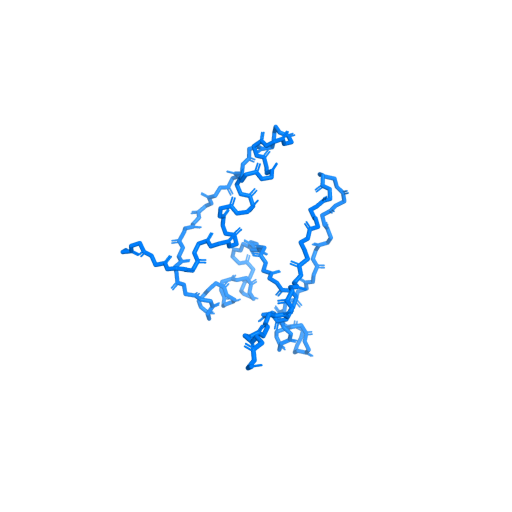4 -5.803 -10.748 1.00 89.94 72 MET A CA 1
ATOM 556 C C . MET A 1 72 ? -0.632 -6.636 -10.119 1.00 89.94 72 MET A C 1
ATOM 558 O O . MET A 1 72 ? -0.692 -6.997 -8.943 1.00 89.94 72 MET A O 1
ATOM 562 N N . ARG A 1 73 ? 0.444 -6.882 -10.873 1.00 88.00 73 ARG A N 1
ATOM 563 C CA . ARG A 1 73 ? 1.686 -7.478 -10.356 1.00 88.00 73 ARG A CA 1
ATOM 564 C C . ARG A 1 73 ? 2.849 -6.512 -10.532 1.00 88.00 73 ARG A C 1
ATOM 566 O O . ARG A 1 73 ? 2.996 -5.895 -11.582 1.00 88.00 73 ARG A O 1
ATOM 573 N N . ARG A 1 74 ? 3.702 -6.413 -9.513 1.00 83.19 74 ARG A N 1
ATOM 574 C CA . ARG A 1 74 ? 4.939 -5.627 -9.556 1.00 83.19 74 ARG A CA 1
ATOM 575 C C . ARG A 1 74 ? 6.096 -6.451 -9.010 1.00 83.19 74 ARG A C 1
ATOM 577 O O . ARG A 1 74 ? 6.028 -6.935 -7.883 1.00 83.19 74 ARG A O 1
ATOM 584 N N . THR A 1 75 ? 7.168 -6.550 -9.787 1.00 85.06 75 THR A N 1
ATOM 585 C CA . THR A 1 75 ? 8.406 -7.219 -9.375 1.00 85.06 75 THR A CA 1
ATOM 586 C C . THR A 1 75 ? 9.341 -6.224 -8.695 1.00 85.06 75 THR A C 1
ATOM 588 O O . THR A 1 75 ? 9.507 -5.092 -9.153 1.00 85.06 75 THR A O 1
ATOM 591 N N . VAL A 1 76 ? 9.949 -6.642 -7.585 1.00 84.88 76 VAL A N 1
ATOM 592 C CA . VAL A 1 76 ? 11.028 -5.905 -6.920 1.00 84.88 76 VAL A CA 1
ATOM 593 C C . VAL A 1 76 ? 12.345 -6.563 -7.305 1.00 84.88 76 VAL A C 1
ATOM 595 O O . VAL A 1 76 ? 12.490 -7.776 -7.180 1.00 84.88 76 VAL A O 1
ATOM 598 N N . HIS A 1 77 ? 13.298 -5.762 -7.773 1.00 87.31 77 HIS A N 1
ATOM 599 C CA . HIS A 1 77 ? 14.611 -6.235 -8.194 1.00 87.31 77 HIS A CA 1
ATOM 600 C C . HIS A 1 77 ? 15.682 -5.756 -7.215 1.00 87.31 77 HIS A C 1
ATOM 602 O O . HIS A 1 77 ? 15.689 -4.590 -6.821 1.00 87.31 77 HIS A O 1
ATOM 608 N N . LEU A 1 78 ? 16.602 -6.650 -6.853 1.00 92.00 78 LEU A N 1
ATOM 609 C CA . LEU A 1 78 ? 17.851 -6.282 -6.196 1.00 92.00 78 LEU A CA 1
ATOM 610 C C . LEU A 1 78 ? 18.863 -5.909 -7.279 1.00 92.00 78 LEU A C 1
ATOM 612 O O . LEU A 1 78 ? 19.177 -6.728 -8.140 1.00 92.00 78 LEU A O 1
ATOM 616 N N . VAL A 1 79 ? 19.376 -4.683 -7.227 1.00 92.88 79 VAL A N 1
ATOM 617 C CA . VAL A 1 79 ? 20.389 -4.196 -8.166 1.00 92.88 79 VAL A CA 1
ATOM 618 C C . VAL A 1 79 ? 21.672 -3.942 -7.390 1.00 92.88 79 VAL A C 1
ATOM 620 O O . VAL A 1 79 ? 21.648 -3.282 -6.353 1.00 92.88 79 VAL A O 1
ATOM 623 N N . ARG A 1 80 ? 22.792 -4.467 -7.891 1.00 93.75 80 ARG A N 1
ATOM 624 C CA . ARG A 1 80 ? 24.130 -4.176 -7.372 1.00 93.75 80 ARG A CA 1
ATOM 625 C C . ARG A 1 80 ? 25.001 -3.658 -8.507 1.00 93.75 80 ARG A C 1
ATOM 627 O O . ARG A 1 80 ? 24.906 -4.174 -9.618 1.00 93.75 80 ARG A O 1
ATOM 634 N N . ASN A 1 81 ? 25.849 -2.677 -8.221 1.00 91.25 81 ASN A N 1
ATOM 635 C CA . ASN A 1 81 ? 26.899 -2.297 -9.155 1.00 91.25 81 ASN A CA 1
ATOM 636 C C . ASN A 1 81 ? 27.945 -3.427 -9.176 1.00 91.25 81 ASN A C 1
ATOM 638 O O . ASN A 1 81 ? 28.431 -3.780 -8.095 1.00 91.25 81 ASN A O 1
ATOM 642 N N . PRO A 1 82 ? 28.251 -4.051 -10.327 1.00 84.12 82 PRO A N 1
ATOM 643 C CA . PRO A 1 82 ? 29.404 -4.933 -10.409 1.00 84.12 82 PRO A CA 1
ATOM 644 C C . PRO A 1 82 ? 30.653 -4.084 -10.151 1.00 84.12 82 PRO A C 1
ATOM 646 O O . PRO A 1 82 ? 30.906 -3.120 -10.868 1.00 84.12 82 PRO A O 1
ATOM 649 N N . VAL A 1 83 ? 31.355 -4.399 -9.062 1.00 70.44 83 VAL A N 1
ATOM 650 C CA . VAL A 1 83 ? 32.714 -3.903 -8.810 1.00 70.44 83 VAL A CA 1
ATOM 651 C C . VAL A 1 83 ? 33.637 -4.464 -9.882 1.00 70.44 83 VAL A C 1
ATOM 653 O O . VAL A 1 83 ? 33.462 -5.664 -10.201 1.00 70.44 83 VAL A O 1
#

pLDDT: mean 88.84, std 13.01, range [30.44, 97.06]